Protein AF-A0A2E5W4L2-F1 (afdb_monomer)

pLDDT: mean 81.68, std 9.62, range [56.84, 94.38]

Secondary structure (DSSP, 8-state):
-HHHHHHHHHHIIIIIIHHHHHHHTTTS-TT--HHHHHHHT----TT-SSHHHHHHHHHHHHHHH-

Structure (mmCIF, N/CA/C/O backbone):
data_AF-A0A2E5W4L2-F1
#
_entry.id   AF-A0A2E5W4L2-F1
#
loop_
_atom_site.group_PDB
_atom_site.id
_atom_site.type_symbol
_atom_site.label_atom_id
_atom_site.label_alt_id
_atom_site.label_comp_id
_atom_site.label_asym_id
_atom_site.label_entity_id
_atom_site.label_seq_id
_atom_site.pdbx_PDB_ins_code
_atom_site.Cartn_x
_atom_site.Cartn_y
_atom_site.Cartn_z
_atom_site.occupancy
_atom_site.B_iso_or_equiv
_atom_site.auth_seq_id
_atom_site.auth_comp_id
_atom_site.auth_asym_id
_atom_site.auth_atom_id
_atom_site.pdbx_PDB_model_num
ATOM 1 N N . MET A 1 1 ? 17.911 -6.092 -31.799 1.00 73.44 1 MET A N 1
ATOM 2 C CA . MET A 1 1 ? 16.715 -5.285 -31.461 1.00 73.44 1 MET A CA 1
ATOM 3 C C . MET A 1 1 ? 16.096 -5.718 -30.135 1.00 73.44 1 MET A C 1
ATOM 5 O O . MET A 1 1 ? 16.244 -4.983 -29.172 1.00 73.44 1 MET A O 1
ATOM 9 N N . VAL A 1 2 ? 15.499 -6.913 -30.037 1.00 86.94 2 VAL A N 1
ATOM 10 C CA . VAL A 1 2 ? 14.804 -7.384 -28.815 1.00 86.94 2 VAL A CA 1
ATOM 11 C C . VAL A 1 2 ? 15.718 -7.441 -27.585 1.00 86.94 2 VAL A C 1
ATOM 13 O O . VAL A 1 2 ? 15.349 -6.955 -26.523 1.00 86.94 2 VAL A O 1
ATOM 16 N N . VAL A 1 3 ? 16.942 -7.954 -27.742 1.00 89.88 3 VAL A N 1
ATOM 17 C CA . VAL A 1 3 ? 17.911 -8.052 -26.637 1.00 89.88 3 VAL A CA 1
ATOM 18 C C . VAL A 1 3 ? 18.233 -6.675 -26.057 1.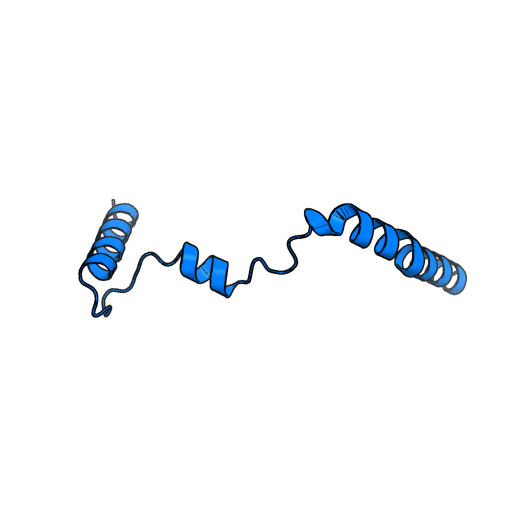00 89.88 3 VAL A C 1
ATOM 20 O O . VAL A 1 3 ? 18.083 -6.485 -24.862 1.00 89.88 3 VAL A O 1
ATOM 23 N N . ILE A 1 4 ? 18.568 -5.698 -26.909 1.00 92.56 4 ILE A N 1
ATOM 24 C CA . ILE A 1 4 ? 18.919 -4.321 -26.512 1.00 92.56 4 ILE A CA 1
ATOM 25 C C . ILE A 1 4 ? 17.773 -3.657 -25.737 1.00 92.56 4 ILE A C 1
ATOM 27 O O . ILE A 1 4 ? 18.005 -2.969 -24.745 1.00 92.56 4 ILE A O 1
ATOM 31 N N . PHE A 1 5 ? 16.532 -3.892 -26.165 1.00 93.81 5 PHE A N 1
ATOM 32 C CA . PHE A 1 5 ? 15.347 -3.376 -25.487 1.00 93.81 5 PHE A CA 1
ATOM 33 C C . PHE A 1 5 ? 15.206 -3.944 -24.068 1.00 93.81 5 PHE A C 1
ATOM 35 O O . PHE A 1 5 ? 15.022 -3.186 -23.115 1.00 93.81 5 PHE A O 1
ATOM 42 N N . PHE A 1 6 ? 15.381 -5.257 -23.898 1.00 94.38 6 PHE A N 1
ATOM 43 C CA . PHE A 1 6 ? 15.358 -5.877 -22.573 1.00 94.38 6 PHE A CA 1
ATOM 44 C C . PHE A 1 6 ? 16.521 -5.428 -21.689 1.00 94.38 6 PHE A C 1
ATOM 46 O O . PHE A 1 6 ? 16.319 -5.231 -20.489 1.00 94.38 6 PHE A O 1
ATOM 53 N N . THR A 1 7 ? 17.711 -5.203 -22.251 1.00 93.25 7 THR A N 1
ATOM 54 C CA . THR A 1 7 ? 18.843 -4.677 -21.479 1.00 93.25 7 THR A CA 1
ATOM 55 C C . THR A 1 7 ? 18.538 -3.285 -20.935 1.00 93.25 7 THR A C 1
ATOM 57 O O . THR A 1 7 ? 18.799 -3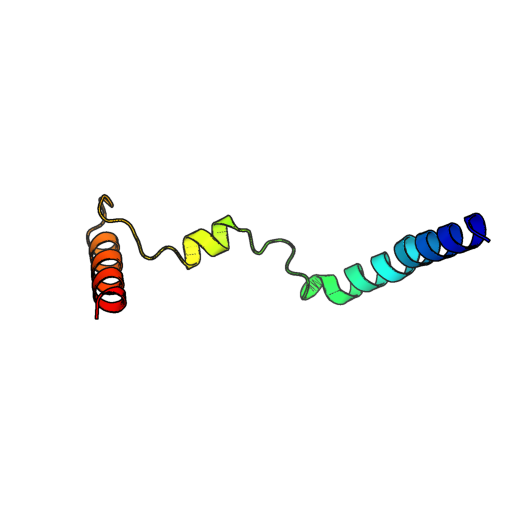.019 -19.764 1.00 93.25 7 THR A O 1
ATOM 60 N N . LEU A 1 8 ? 17.929 -2.415 -21.747 1.00 93.00 8 LEU A N 1
ATOM 61 C CA . LEU A 1 8 ? 17.532 -1.071 -21.324 1.00 93.00 8 LEU A CA 1
ATOM 62 C C . LEU A 1 8 ? 16.451 -1.111 -20.240 1.00 93.00 8 LEU A C 1
ATOM 64 O O . LEU A 1 8 ? 16.595 -0.437 -19.222 1.00 93.00 8 LEU A O 1
ATOM 68 N N . ILE A 1 9 ? 15.418 -1.946 -20.398 1.00 93.12 9 ILE A N 1
ATOM 69 C CA . ILE A 1 9 ? 14.389 -2.136 -19.363 1.00 93.12 9 ILE A CA 1
ATOM 70 C C . ILE A 1 9 ? 15.034 -2.602 -18.060 1.00 93.12 9 ILE A C 1
ATOM 72 O O . ILE A 1 9 ? 14.833 -1.987 -17.015 1.00 93.12 9 ILE A O 1
ATOM 76 N N . THR A 1 10 ? 15.861 -3.642 -18.123 1.00 91.94 10 THR A N 1
ATOM 77 C CA . THR A 1 10 ? 16.516 -4.198 -16.934 1.00 91.94 10 THR A CA 1
ATOM 78 C C . THR A 1 10 ? 17.376 -3.143 -16.246 1.00 91.94 10 THR A C 1
ATOM 80 O O . THR A 1 10 ? 17.303 -2.985 -15.032 1.00 91.94 10 THR A O 1
ATOM 83 N N . PHE A 1 11 ? 18.129 -2.348 -17.007 1.00 93.44 11 PHE A N 1
ATOM 84 C CA . PHE A 1 11 ? 18.942 -1.269 -16.455 1.00 93.44 11 PHE A CA 1
ATOM 85 C C . PHE A 1 11 ? 18.085 -0.188 -15.778 1.00 93.44 11 PHE A C 1
ATOM 87 O O . PHE A 1 11 ? 18.376 0.229 -14.656 1.00 93.44 11 PHE A O 1
ATOM 94 N N . THR A 1 12 ? 16.985 0.230 -16.410 1.00 90.69 12 THR A N 1
ATOM 95 C CA . THR A 1 12 ? 16.066 1.207 -15.805 1.00 90.69 12 THR A CA 1
ATOM 96 C C . THR A 1 12 ? 15.444 0.679 -14.513 1.00 90.69 12 THR A C 1
ATOM 98 O O . THR A 1 12 ? 15.459 1.377 -13.503 1.00 90.69 12 THR A O 1
ATOM 101 N N . PHE A 1 13 ? 14.982 -0.569 -14.474 1.00 90.38 13 PHE A N 1
ATOM 102 C CA . PHE A 1 13 ? 14.421 -1.137 -13.250 1.00 90.38 13 PHE A CA 1
ATOM 103 C C . PHE A 1 13 ? 15.479 -1.323 -12.158 1.00 90.38 13 PHE A C 1
ATOM 105 O O . PHE A 1 13 ? 15.231 -0.977 -11.010 1.00 90.38 13 PHE A O 1
ATOM 112 N N . THR A 1 14 ? 16.688 -1.773 -12.481 1.00 90.62 14 THR A N 1
ATOM 113 C CA . THR A 1 14 ? 17.723 -1.984 -11.459 1.00 90.62 14 THR A CA 1
ATOM 114 C C . THR A 1 14 ? 18.195 -0.672 -10.828 1.00 90.62 14 THR A C 1
ATOM 116 O O . THR A 1 14 ? 18.349 -0.598 -9.609 1.00 90.62 14 THR A O 1
ATOM 119 N N . PHE A 1 15 ? 18.390 0.386 -11.621 1.00 90.56 15 PHE A N 1
ATOM 120 C CA . PHE A 1 15 ? 18.973 1.638 -11.123 1.00 90.56 15 PHE A CA 1
ATOM 121 C C . PHE A 1 15 ? 17.930 2.717 -10.817 1.00 90.56 15 PHE A C 1
ATOM 123 O O . PHE A 1 15 ? 17.938 3.294 -9.727 1.00 90.56 15 PHE A O 1
ATOM 130 N N . TYR A 1 16 ? 17.009 2.985 -11.745 1.00 87.81 16 TYR A N 1
ATOM 131 C CA . TYR A 1 16 ? 16.019 4.051 -11.581 1.00 87.81 16 TYR A CA 1
ATOM 132 C C . TYR A 1 16 ? 14.931 3.667 -10.575 1.00 87.81 16 TYR A C 1
ATOM 134 O O . TYR A 1 16 ? 14.631 4.466 -9.688 1.00 87.81 16 TYR A O 1
ATOM 142 N N . MET A 1 17 ? 14.387 2.444 -10.644 1.00 85.00 17 MET A N 1
ATOM 143 C CA . MET A 1 17 ? 13.359 1.999 -9.689 1.00 85.00 17 MET A CA 1
ATOM 144 C C . MET A 1 17 ? 13.907 1.987 -8.260 1.00 85.00 17 MET A C 1
ATOM 146 O O . MET A 1 17 ? 13.268 2.517 -7.356 1.00 85.00 17 MET A O 1
ATOM 150 N N . THR A 1 18 ? 15.118 1.462 -8.052 1.00 84.12 18 THR A N 1
ATOM 151 C CA . THR A 1 18 ? 15.770 1.438 -6.733 1.00 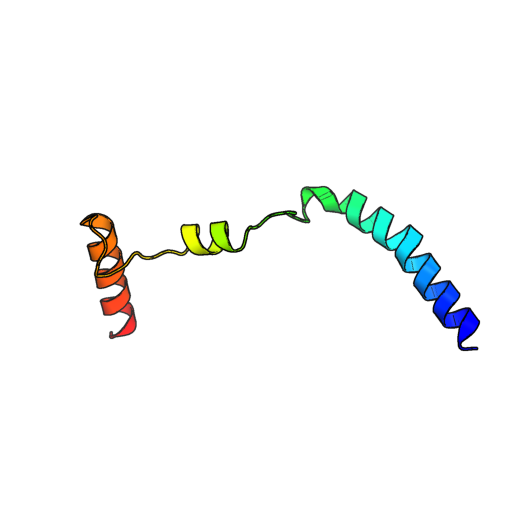84.12 18 THR A CA 1
ATOM 152 C C . THR A 1 18 ? 15.947 2.847 -6.165 1.00 84.12 18 THR A C 1
ATOM 154 O O . THR A 1 18 ? 15.620 3.102 -5.003 1.00 84.12 18 THR A O 1
ATOM 157 N N . PHE A 1 19 ? 16.411 3.794 -6.986 1.00 86.56 19 PHE A N 1
ATOM 158 C CA . PHE A 1 19 ? 16.557 5.188 -6.571 1.00 86.56 19 PHE A CA 1
ATOM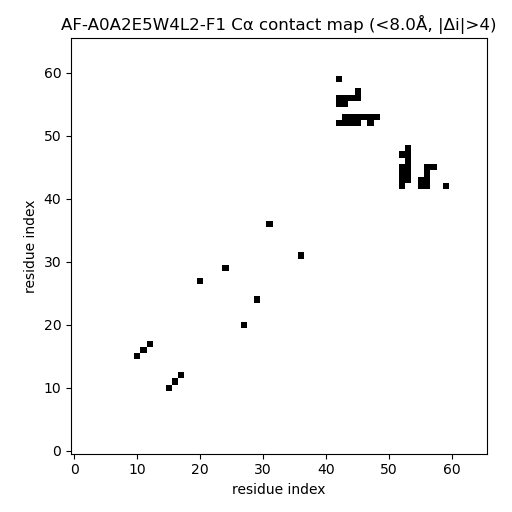 159 C C . PHE A 1 19 ? 15.204 5.852 -6.271 1.00 86.56 19 PHE A C 1
ATOM 161 O O . PHE A 1 19 ? 15.055 6.523 -5.248 1.00 86.56 19 PHE A O 1
ATOM 168 N N . TYR A 1 20 ? 14.204 5.638 -7.128 1.00 85.94 20 TYR A N 1
ATOM 169 C CA . TYR A 1 20 ? 12.856 6.179 -6.968 1.00 85.94 20 TYR A CA 1
ATOM 170 C C . TYR A 1 20 ? 12.168 5.653 -5.703 1.00 85.94 20 TYR A C 1
ATOM 172 O O . TYR A 1 20 ? 11.616 6.444 -4.935 1.00 85.94 20 TYR A O 1
ATOM 180 N N . LEU A 1 21 ? 12.243 4.342 -5.454 1.00 81.81 21 LEU A N 1
ATOM 181 C CA . LEU A 1 21 ? 11.698 3.703 -4.257 1.00 81.81 21 LEU A CA 1
ATOM 182 C C . LEU A 1 21 ? 12.379 4.238 -2.995 1.00 81.81 21 LEU A C 1
ATOM 184 O O . LEU A 1 21 ? 11.694 4.612 -2.050 1.00 81.81 21 LEU A O 1
ATOM 188 N N . LYS A 1 22 ? 13.712 4.369 -2.995 1.00 81.56 22 LYS A N 1
ATOM 189 C CA . LYS A 1 22 ? 14.457 4.929 -1.857 1.00 81.56 22 LYS A CA 1
ATOM 190 C C . LYS A 1 22 ? 14.094 6.392 -1.588 1.00 81.56 22 LYS A C 1
ATOM 192 O O . LYS A 1 22 ? 13.909 6.776 -0.436 1.00 81.56 22 LYS A O 1
ATOM 197 N N . LYS A 1 23 ? 13.968 7.212 -2.636 1.00 82.81 23 LYS A N 1
ATOM 198 C CA . LYS A 1 23 ? 13.606 8.635 -2.521 1.00 82.81 23 LYS A CA 1
ATOM 199 C C . LYS A 1 23 ? 12.179 8.826 -2.005 1.00 82.81 23 LYS A C 1
ATOM 201 O O . LYS A 1 23 ? 11.933 9.730 -1.211 1.00 82.81 23 LYS A O 1
ATOM 206 N N . ASN A 1 24 ? 11.254 7.972 -2.433 1.00 81.19 24 ASN A N 1
ATOM 207 C CA . ASN A 1 24 ? 9.845 8.052 -2.062 1.00 81.19 24 ASN A CA 1
ATOM 208 C C . ASN A 1 24 ? 9.465 7.121 -0.906 1.00 81.19 24 ASN A C 1
ATOM 210 O O . ASN A 1 24 ? 8.289 7.054 -0.574 1.00 81.19 24 ASN A O 1
ATOM 214 N N . ALA A 1 25 ? 10.418 6.459 -0.244 1.00 71.88 25 ALA A N 1
ATOM 215 C CA . ALA A 1 25 ? 10.156 5.494 0.829 1.00 71.88 25 ALA A CA 1
ATOM 216 C C . ALA A 1 25 ? 9.313 6.058 1.989 1.00 71.88 25 ALA A C 1
ATOM 218 O O . ALA A 1 25 ? 8.611 5.312 2.656 1.00 71.88 25 ALA A O 1
ATOM 219 N N . LYS A 1 26 ? 9.353 7.378 2.223 1.00 68.62 26 LYS A N 1
ATOM 220 C CA . LYS A 1 26 ? 8.516 8.051 3.234 1.00 68.62 26 LYS A CA 1
ATOM 221 C C . LYS A 1 26 ? 7.059 8.272 2.793 1.00 68.62 26 LYS A C 1
ATOM 223 O O . LYS A 1 26 ? 6.194 8.414 3.645 1.00 68.62 26 LYS A O 1
ATOM 228 N N . ASN A 1 27 ? 6.800 8.322 1.484 1.00 69.00 27 ASN A N 1
ATOM 229 C CA . ASN A 1 27 ? 5.475 8.551 0.887 1.00 69.00 27 ASN A CA 1
ATOM 230 C C . ASN A 1 27 ? 4.844 7.260 0.345 1.00 69.00 27 ASN A C 1
ATOM 232 O O . ASN A 1 27 ? 3.623 7.148 0.256 1.00 69.00 27 ASN A O 1
ATOM 236 N N . ILE A 1 28 ? 5.673 6.284 -0.022 1.00 65.25 28 ILE A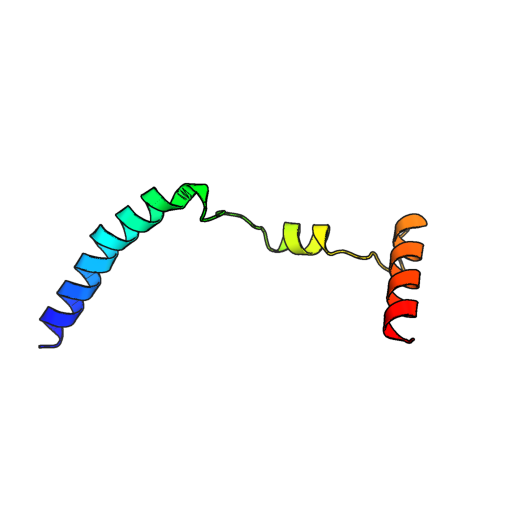 N 1
ATOM 237 C CA . ILE A 1 28 ? 5.268 4.916 -0.320 1.00 65.25 28 ILE A CA 1
ATOM 238 C C . ILE A 1 28 ? 5.026 4.272 1.034 1.00 65.25 28 ILE A C 1
ATOM 240 O O . ILE A 1 28 ? 5.939 3.712 1.625 1.00 65.25 28 ILE A O 1
ATOM 244 N N . ASN A 1 29 ? 3.815 4.440 1.558 1.00 60.28 29 ASN A N 1
ATOM 245 C CA . ASN A 1 29 ? 3.410 3.815 2.805 1.00 60.28 29 ASN A CA 1
ATOM 246 C C . ASN A 1 29 ? 3.449 2.289 2.590 1.00 60.28 29 ASN A C 1
ATOM 248 O O . ASN A 1 29 ? 2.581 1.785 1.870 1.00 60.28 29 ASN A O 1
ATOM 252 N N . PRO A 1 30 ? 4.447 1.553 3.123 1.00 60.88 30 PRO A N 1
ATOM 253 C CA . PRO A 1 30 ? 4.641 0.140 2.784 1.00 60.88 30 PRO A CA 1
ATOM 254 C C . PRO A 1 30 ? 3.463 -0.721 3.244 1.00 60.88 30 PRO A C 1
ATOM 256 O O . PRO A 1 30 ? 3.234 -1.807 2.724 1.00 60.88 30 PRO A O 1
ATOM 259 N N . GLU A 1 31 ? 2.679 -0.205 4.187 1.00 60.31 31 GLU A N 1
ATOM 260 C CA . GLU A 1 31 ? 1.555 -0.885 4.795 1.00 60.31 31 GLU A CA 1
ATOM 261 C C . GLU A 1 31 ? 0.454 0.137 5.078 1.00 60.31 31 GLU A C 1
ATOM 263 O O . GLU A 1 31 ? 0.245 0.571 6.205 1.00 60.31 31 GLU A O 1
ATOM 268 N N . LYS A 1 32 ? -0.339 0.501 4.067 1.00 56.84 32 LYS A N 1
ATOM 269 C CA . LYS A 1 32 ? -1.767 0.579 4.382 1.00 56.84 32 LYS A CA 1
ATOM 270 C C . LYS A 1 32 ? -2.270 -0.844 4.261 1.00 56.84 32 LYS A C 1
ATOM 272 O O . LYS A 1 32 ? -2.654 -1.292 3.183 1.00 56.84 32 LYS A O 1
ATOM 277 N N . ASN A 1 33 ? -2.122 -1.593 5.351 1.00 68.75 33 ASN A N 1
ATOM 278 C CA . ASN A 1 33 ? -2.597 -2.958 5.408 1.00 68.75 33 ASN A CA 1
ATOM 279 C C . ASN A 1 33 ? -4.077 -2.939 5.000 1.00 68.75 33 ASN A C 1
ATOM 281 O O . ASN A 1 33 ? -4.858 -2.139 5.519 1.00 68.75 33 ASN A O 1
ATOM 285 N N . ARG A 1 34 ? -4.479 -3.789 4.047 1.00 68.75 34 ARG A N 1
ATOM 286 C CA . ARG A 1 34 ? -5.895 -3.878 3.658 1.00 68.75 34 ARG A CA 1
ATOM 287 C C . ARG A 1 34 ? -6.779 -4.206 4.861 1.00 68.75 34 ARG A C 1
ATOM 289 O O . ARG A 1 34 ? -7.933 -3.795 4.880 1.00 68.75 34 ARG A O 1
ATOM 296 N N . PHE A 1 35 ? -6.224 -4.873 5.875 1.00 71.81 35 PHE A N 1
ATOM 297 C CA . PHE A 1 35 ? -6.877 -5.062 7.165 1.00 71.81 35 PHE A CA 1
ATOM 298 C C . PHE A 1 35 ? -7.029 -3.760 7.951 1.00 71.81 35 PHE A C 1
ATOM 300 O O . PHE A 1 35 ? -8.113 -3.519 8.462 1.00 71.81 35 PHE A O 1
ATOM 307 N N . ASP A 1 36 ? -6.025 -2.884 7.995 1.00 70.62 36 ASP A N 1
ATOM 308 C CA . ASP A 1 36 ? -6.168 -1.576 8.648 1.00 70.62 36 ASP A CA 1
ATOM 309 C C . ASP A 1 36 ? -7.197 -0.715 7.925 1.00 70.62 36 ASP A C 1
ATOM 311 O O . ASP A 1 36 ? -7.995 -0.023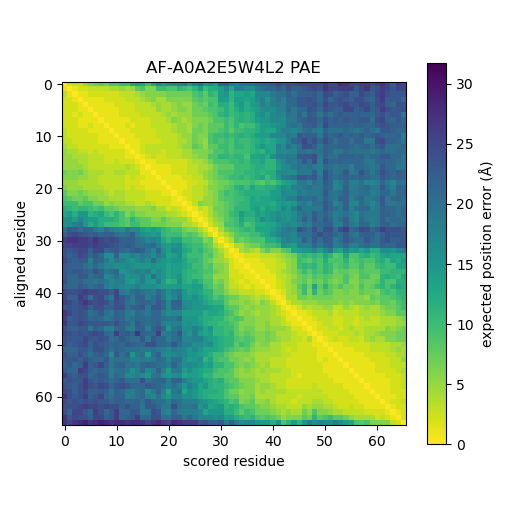 8.550 1.00 70.62 36 ASP A O 1
ATOM 315 N N . GLU A 1 37 ? -7.221 -0.760 6.595 1.00 75.19 37 GLU A N 1
ATOM 316 C CA . GLU A 1 37 ? -8.238 -0.055 5.823 1.00 75.19 37 GLU A CA 1
ATOM 317 C C . GLU A 1 37 ? -9.639 -0.632 6.060 1.00 75.19 37 GLU A C 1
ATOM 319 O O . GLU A 1 37 ? -10.591 0.132 6.211 1.00 75.19 37 GLU A O 1
ATOM 324 N N . PHE A 1 38 ? -9.758 -1.957 6.155 1.00 76.25 38 PHE A N 1
ATOM 325 C CA . PHE A 1 38 ? -10.999 -2.640 6.505 1.00 76.25 38 PHE A CA 1
ATOM 326 C C . PHE A 1 38 ? -11.468 -2.279 7.918 1.00 76.25 38 PHE A C 1
ATOM 328 O O . PHE A 1 38 ? -12.617 -1.891 8.077 1.00 76.25 38 PHE A O 1
ATOM 335 N N . VAL A 1 39 ? -10.587 -2.327 8.921 1.00 74.00 39 VAL A N 1
ATOM 336 C CA . VAL A 1 39 ? -10.897 -2.001 10.322 1.00 74.00 39 VAL A CA 1
ATOM 337 C C . VAL A 1 39 ? -11.281 -0.530 10.472 1.00 74.00 39 VAL A C 1
ATOM 339 O O . VAL A 1 39 ? -12.275 -0.221 11.123 1.00 74.00 39 VAL A O 1
ATOM 342 N N . ASN A 1 40 ? -10.548 0.383 9.831 1.00 74.06 40 ASN A N 1
ATOM 343 C CA . ASN A 1 40 ? -10.845 1.817 9.889 1.00 74.06 40 ASN A CA 1
ATOM 344 C C . ASN A 1 40 ? -12.150 2.185 9.168 1.00 74.06 40 ASN A C 1
ATOM 346 O O . ASN A 1 40 ? -12.775 3.190 9.502 1.00 74.06 40 ASN A O 1
ATOM 350 N N . LYS A 1 41 ? -12.558 1.393 8.170 1.00 75.44 41 LYS A N 1
ATOM 351 C CA . LYS A 1 41 ? -13.823 1.562 7.442 1.00 75.44 41 LYS A CA 1
ATOM 352 C C . LYS A 1 41 ? -14.930 0.631 7.947 1.00 75.44 41 LYS A C 1
ATOM 354 O O . LYS A 1 41 ? -16.003 0.610 7.349 1.00 75.44 41 LYS A O 1
ATOM 359 N N . ASP A 1 42 ? -14.700 -0.128 9.019 1.00 79.62 42 ASP A N 1
ATOM 360 C CA . ASP A 1 42 ? -15.675 -1.069 9.562 1.00 79.62 42 ASP A CA 1
ATOM 361 C C . ASP A 1 42 ? -16.776 -0.303 10.306 1.00 79.62 42 ASP A C 1
ATOM 363 O O . ASP A 1 42 ? -16.586 0.236 11.397 1.00 79.62 42 ASP A O 1
ATOM 367 N N . ILE A 1 43 ? -17.956 -0.256 9.691 1.00 79.81 43 ILE A N 1
ATOM 368 C CA . ILE A 1 43 ? -19.131 0.469 10.190 1.00 79.81 43 ILE A CA 1
ATOM 369 C C . ILE A 1 43 ? -19.874 -0.356 11.267 1.00 79.81 43 ILE A C 1
ATOM 371 O O . ILE A 1 43 ? -20.846 0.108 11.865 1.00 79.81 43 ILE A O 1
ATOM 375 N N . GLY A 1 44 ? -19.394 -1.567 11.572 1.00 79.56 44 GLY A N 1
ATOM 376 C CA . GLY A 1 44 ? -19.997 -2.506 12.510 1.00 79.56 44 GLY A CA 1
ATOM 377 C C . GLY A 1 44 ? -20.838 -3.585 11.824 1.00 79.56 44 GLY A C 1
ATOM 378 O O . GLY A 1 44 ? -20.994 -3.611 10.607 1.00 79.56 44 GLY A O 1
ATOM 379 N N . TYR A 1 45 ? -21.406 -4.484 12.635 1.00 83.88 45 TYR A N 1
ATOM 380 C CA . TYR A 1 45 ? -22.198 -5.633 12.176 1.00 83.88 45 TYR A CA 1
ATOM 381 C C . TYR A 1 45 ? -23.492 -5.767 12.987 1.00 83.88 45 TYR A C 1
ATOM 383 O O . TYR A 1 45 ? -23.498 -5.419 14.174 1.00 83.88 45 TYR A O 1
ATOM 391 N N . PRO A 1 46 ? -24.568 -6.335 12.411 1.00 84.31 46 PRO A N 1
ATOM 392 C CA . PRO A 1 46 ? -25.840 -6.497 13.114 1.00 84.31 46 PRO A CA 1
ATOM 393 C C . PRO A 1 46 ? -25.762 -7.532 14.244 1.00 84.31 46 PRO A C 1
ATOM 395 O O . PRO A 1 46 ? -26.429 -7.376 15.264 1.00 84.31 46 PRO A O 1
ATOM 398 N N . TRP A 1 47 ? -24.898 -8.541 14.105 1.00 86.69 47 TRP A N 1
ATOM 399 C CA . TRP A 1 47 ? -24.629 -9.562 15.126 1.00 86.69 47 TRP A CA 1
ATOM 400 C C . TRP A 1 47 ? -23.508 -9.173 16.103 1.00 86.69 47 TRP A C 1
ATOM 402 O O . TRP A 1 47 ? -23.031 -10.005 16.870 1.00 86.69 47 TRP A O 1
ATOM 412 N N . SER A 1 48 ? -23.044 -7.920 16.085 1.00 86.00 48 SER A N 1
ATOM 413 C CA . SER A 1 48 ? -22.024 -7.469 17.033 1.00 86.00 48 SER A CA 1
ATOM 414 C C . SER A 1 48 ? -22.555 -7.509 18.470 1.00 86.00 48 SER A C 1
ATOM 416 O O . SER A 1 48 ? -23.604 -6.941 18.763 1.00 86.00 48 SER A O 1
ATOM 418 N N . MET A 1 49 ? -21.774 -8.078 19.391 1.00 84.69 49 MET A N 1
ATOM 419 C CA . MET A 1 49 ? -22.080 -8.061 20.831 1.00 84.69 49 MET A CA 1
ATOM 420 C C . MET A 1 49 ? -22.014 -6.646 21.432 1.00 84.69 49 MET A C 1
ATOM 422 O O . MET A 1 49 ? -22.659 -6.356 22.434 1.00 84.69 49 MET A O 1
ATOM 426 N N . SER A 1 50 ? -21.266 -5.733 20.803 1.00 86.12 50 SER A N 1
ATOM 427 C CA . SER A 1 50 ? -21.219 -4.321 21.197 1.00 86.12 50 SER A CA 1
ATOM 428 C C . SER A 1 50 ? -22.446 -3.555 20.691 1.00 86.12 50 SER A C 1
ATOM 430 O O . SER A 1 50 ? -22.684 -3.491 19.480 1.00 86.12 50 SER A O 1
ATOM 432 N N . SER A 1 51 ? -23.173 -2.907 21.611 1.00 86.12 51 SER A N 1
ATOM 433 C CA . SER A 1 51 ? -24.325 -2.041 21.310 1.00 86.12 51 SER A CA 1
ATOM 434 C C . SER A 1 51 ? -23.959 -0.892 20.368 1.00 86.12 51 SER A C 1
ATOM 436 O O . SER A 1 51 ? -24.606 -0.731 19.335 1.00 86.12 51 SER A O 1
ATOM 438 N N . LYS A 1 52 ? -22.857 -0.182 20.650 1.00 85.94 52 LYS A N 1
ATOM 439 C CA . LYS A 1 52 ? -22.343 0.929 19.827 1.00 85.94 52 LYS A CA 1
ATOM 440 C C . LYS A 1 52 ? -22.103 0.520 18.371 1.00 85.94 52 LYS A C 1
ATOM 442 O O . LYS A 1 52 ? -22.427 1.266 17.451 1.00 85.94 52 LYS A O 1
ATOM 447 N N . ARG A 1 53 ? -21.563 -0.683 18.146 1.00 85.56 53 ARG A N 1
ATOM 448 C CA . ARG A 1 53 ? -21.286 -1.196 16.793 1.00 85.56 53 ARG A CA 1
ATOM 449 C C . ARG A 1 53 ? -22.560 -1.576 16.034 1.00 85.56 53 ARG A C 1
ATOM 451 O O . ARG A 1 53 ? -22.630 -1.343 14.833 1.00 85.56 53 ARG A O 1
ATOM 458 N N . ARG A 1 54 ? -23.581 -2.114 16.712 1.00 88.88 54 ARG A N 1
ATOM 459 C CA . ARG A 1 54 ? -24.891 -2.367 16.078 1.00 88.88 54 ARG A CA 1
ATOM 460 C C . ARG A 1 54 ? -25.606 -1.068 15.719 1.00 88.88 54 ARG A C 1
ATOM 462 O O . ARG A 1 54 ? -26.233 -0.980 14.670 1.00 88.88 54 ARG A O 1
ATOM 469 N N . GLU A 1 55 ? -25.518 -0.057 16.580 1.00 88.81 55 GLU A N 1
ATOM 470 C CA . GLU 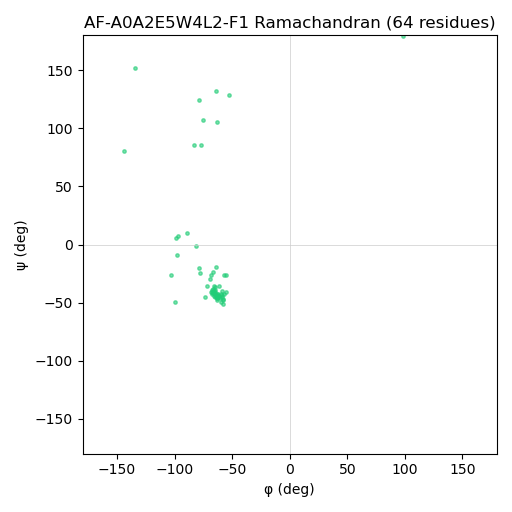A 1 55 ? -26.110 1.259 16.325 1.00 88.81 55 GLU A CA 1
ATOM 471 C C . GLU A 1 55 ? -25.463 1.956 15.125 1.00 88.81 55 GLU A C 1
ATOM 473 O O . GLU A 1 55 ? -26.180 2.476 14.269 1.00 88.81 55 GLU A O 1
ATOM 478 N N . ALA A 1 56 ? -24.131 1.908 15.020 1.00 85.62 56 ALA A N 1
ATOM 479 C CA . ALA A 1 56 ? -23.400 2.412 13.859 1.00 85.62 56 ALA A CA 1
ATOM 480 C C . ALA A 1 56 ? -23.853 1.723 12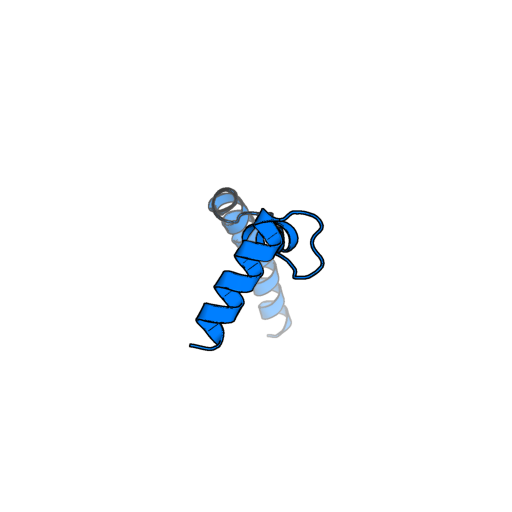.557 1.00 85.62 56 ALA A C 1
ATOM 482 O O . ALA A 1 56 ? -24.205 2.408 11.593 1.00 85.62 56 ALA A O 1
ATOM 483 N N . PHE A 1 57 ? -23.971 0.391 12.569 1.00 87.75 57 PHE A N 1
ATOM 484 C CA . PHE A 1 57 ? -24.472 -0.387 11.434 1.00 87.75 57 PHE A CA 1
ATOM 485 C C . PHE A 1 57 ? -25.909 -0.000 11.044 1.00 87.75 57 PHE A C 1
ATOM 487 O O . PHE A 1 57 ? -26.200 0.254 9.875 1.00 87.75 57 PHE A O 1
ATOM 494 N N . ASN A 1 58 ? -26.812 0.121 12.022 1.00 87.50 58 ASN A N 1
ATOM 495 C CA . ASN A 1 58 ? -28.206 0.504 11.784 1.00 87.50 58 ASN A CA 1
ATOM 496 C C . ASN A 1 58 ? -28.342 1.934 11.241 1.00 87.50 58 ASN A C 1
ATOM 498 O O . ASN A 1 58 ? -29.205 2.201 10.402 1.00 87.50 58 ASN A O 1
ATOM 502 N N . LYS A 1 59 ? -27.498 2.862 11.704 1.00 88.81 59 LYS A N 1
ATOM 503 C CA . LYS A 1 59 ? -27.465 4.248 11.221 1.00 88.81 59 LYS A CA 1
ATOM 504 C C . LYS A 1 59 ? -27.030 4.314 9.759 1.00 88.81 59 LYS A C 1
ATOM 506 O O . LYS A 1 59 ? -27.638 5.042 8.977 1.00 88.81 59 LYS A O 1
ATOM 511 N N . GLU A 1 60 ? -26.027 3.531 9.385 1.00 87.06 60 GLU A N 1
ATOM 512 C CA . GLU A 1 60 ? -25.554 3.447 8.005 1.00 87.06 60 GLU A CA 1
ATOM 513 C C . GLU A 1 60 ? -26.578 2.775 7.081 1.00 87.06 60 GLU A C 1
ATOM 515 O O . GLU A 1 60 ? -26.845 3.260 5.983 1.00 87.06 60 GLU A O 1
ATOM 520 N N . LEU A 1 61 ? -27.233 1.709 7.548 1.00 87.62 61 LEU A N 1
ATOM 521 C CA . LEU A 1 61 ? -28.337 1.063 6.833 1.00 87.62 61 LEU A CA 1
ATOM 522 C C . LEU A 1 61 ? -29.478 2.033 6.522 1.00 87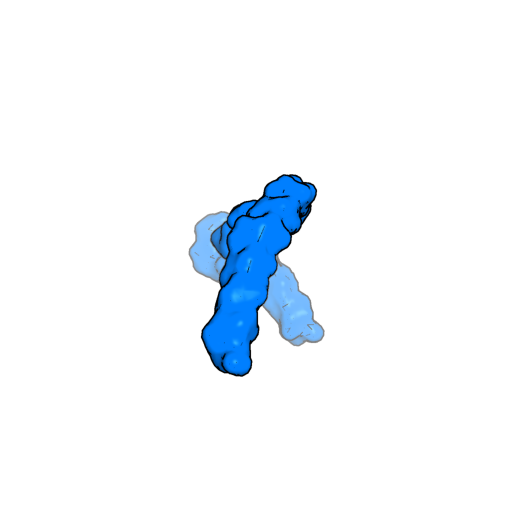.62 61 LEU A C 1
ATOM 524 O O . LEU A 1 61 ? -30.018 2.007 5.419 1.00 87.62 61 LEU A O 1
ATOM 528 N N . LYS A 1 62 ? -29.841 2.890 7.483 1.00 89.12 62 LYS A N 1
ATOM 529 C CA . LYS A 1 62 ? -30.868 3.920 7.284 1.00 89.12 62 LYS A CA 1
ATOM 530 C C . LYS A 1 62 ? -30.442 4.958 6.248 1.00 89.12 62 LYS A C 1
ATOM 532 O O . LYS A 1 62 ? -31.259 5.312 5.413 1.00 89.12 62 LYS A O 1
ATOM 537 N N . LYS A 1 63 ? -29.174 5.389 6.251 1.00 87.50 63 LYS A N 1
ATOM 538 C CA . LYS A 1 63 ? -28.642 6.313 5.232 1.00 87.50 63 LYS A CA 1
ATOM 539 C C . LYS A 1 63 ? -28.686 5.741 3.815 1.00 87.50 63 LYS A C 1
ATOM 541 O O . LYS A 1 63 ? -28.899 6.493 2.882 1.00 87.50 63 LYS A O 1
ATOM 546 N N . ARG A 1 64 ? -28.464 4.433 3.649 1.00 82.56 64 ARG A N 1
ATOM 547 C CA . ARG A 1 64 ? -28.472 3.773 2.328 1.00 82.56 64 ARG A CA 1
ATOM 548 C C . ARG A 1 64 ? -29.871 3.482 1.784 1.00 82.56 64 ARG A C 1
ATOM 550 O O . ARG A 1 64 ? -30.003 3.206 0.600 1.00 82.56 64 ARG A O 1
ATOM 557 N N . LYS A 1 65 ? -30.877 3.448 2.660 1.00 78.50 65 LYS A N 1
ATOM 558 C CA . LYS A 1 65 ? -32.284 3.187 2.314 1.00 78.50 65 LYS A CA 1
ATOM 559 C C . LYS A 1 65 ? -33.120 4.463 2.168 1.00 78.50 65 LYS A C 1
ATOM 561 O O . LYS A 1 65 ? -34.289 4.348 1.809 1.00 78.50 65 LYS A O 1
ATOM 566 N N . GLY A 1 66 ? -32.558 5.613 2.540 1.00 59.84 66 GLY A N 1
ATOM 567 C CA . GLY A 1 66 ? -33.181 6.930 2.415 1.00 59.84 66 GLY A CA 1
ATOM 568 C C . GLY A 1 66 ? -32.857 7.603 1.096 1.00 59.84 66 GLY A C 1
ATOM 569 O O . GLY A 1 66 ? -31.878 7.177 0.444 1.00 59.84 66 GLY A O 1
#

Sequence (66 aa):
MVVIFFTLITFTFTFYMTFYLKKNAKNINPEKNRFDEFVNKDIGYPWSMSSKRREAFNKELKKRKG

Mean predicted aligned error: 12.02 Å

Solvent-accessible surface area (backbone atoms only — not comparable to full-atom values): 3899 Å² total; per-residue (Å²): 111,71,65,60,52,52,52,51,51,52,50,44,52,63,53,51,45,51,51,50,50,64,74,38,50,88,74,52,65,94,68,75,42,70,63,57,54,47,60,78,65,56,56,52,39,84,85,44,91,48,68,71,34,26,51,44,28,53,53,51,52,50,61,73,73,102

Radius of gyration: 23.18 Å; Cα contacts (8 Å, |Δi|>4): 25; chains: 1; bounding box: 52×18×53 Å

Foldseek 3Di:
DVVVVVVVVVVCCVPVVVVVCVVCVVVVPVDPPVVVVCVVPQQADCPDPDPNRNVSVVVVVVVVVD